Protein AF-A0A2A4ZHW4-F1 (afdb_monomer)

pLDDT: mean 88.94, std 14.14, range [44.56, 98.62]

Secondary structure (DSSP, 8-state):
----------HHHHHHHHHHHHHHHHHHHHHHHHHHS-SSHHHHHHHHHHHHHHHHHHHHHHHHHHHHHHT-

Foldseek 3Di:
DDDDPPLDQDPVLVVVLVVLLVLLVVLLVQLVVCCVPPPDDVSNVSSVVSNVVSVVSNVVSVVSVVVSSVVD

Nearest PDB structures (foldseek):
  5l8b-assembly4_V  TM=6.405E-01  e=5.856E+00  Rhodospirillum rubrum
  5l89-assembly3_Z  TM=6.483E-01  e=5.856E+00  Rhodospirillum rubrum
  5l8f-assembly1_C  TM=6.374E-01  e=5.856E+00  Rhodospirillum rubrum ATCC 11170
  5l8b-assembly1_J  TM=6.411E-01  e=6.986E+00  Rhodospirillum rubrum
  5l89-assembly1_A  TM=6.441E-01  e=9.945E+00  Rhodospirillum rubrum

Radius of gyration: 17.48 Å; Cα contacts (8 Å, |Δi|>4): 59; chains: 1; bounding box: 53×15×44 Å

Sequence (72 aa):
MKGDMSSKISQADMALVHALLDDAKTRVSSAAHNHDKPNGLYDHARSIAKADSALGYATAASMLHAKLAAMQ

Structure (mmCIF, N/CA/C/O backbone):
data_AF-A0A2A4ZHW4-F1
#
_entry.id   AF-A0A2A4ZHW4-F1
#
loop_
_atom_site.group_PDB
_atom_site.id
_atom_site.type_symbol
_atom_site.label_atom_id
_atom_site.label_alt_id
_atom_site.label_comp_id
_atom_site.label_asym_id
_atom_site.label_entity_id
_atom_site.label_seq_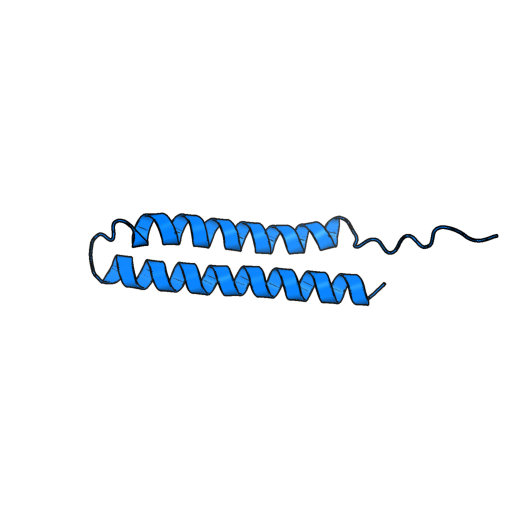id
_atom_site.pdbx_PDB_ins_code
_atom_site.Cartn_x
_atom_site.Cartn_y
_atom_site.Cartn_z
_atom_site.occupancy
_atom_site.B_iso_or_equiv
_atom_site.auth_seq_id
_atom_site.auth_comp_id
_atom_site.auth_asym_id
_atom_site.auth_atom_id
_atom_site.pdbx_PDB_model_num
ATOM 1 N N . MET A 1 1 ? -38.731 1.684 22.926 1.00 48.28 1 MET A N 1
ATOM 2 C CA . MET A 1 1 ? -37.764 0.569 22.807 1.00 48.28 1 MET A CA 1
ATOM 3 C C . MET A 1 1 ? -37.396 0.388 21.337 1.00 48.28 1 MET A C 1
ATOM 5 O O . MET A 1 1 ? -38.317 0.258 20.547 1.00 48.28 1 MET A O 1
ATOM 9 N N . LYS A 1 2 ? -36.081 0.302 21.062 1.00 50.19 2 LYS A N 1
ATOM 10 C CA . LYS A 1 2 ? -35.378 -0.248 19.875 1.00 50.19 2 LYS A CA 1
ATOM 11 C C . LYS A 1 2 ? -35.338 0.554 18.554 1.00 50.19 2 LYS A C 1
ATOM 13 O O . LYS A 1 2 ? -36.369 0.894 17.997 1.00 50.19 2 LYS A O 1
ATOM 18 N N . GLY A 1 3 ? -34.103 0.719 18.056 1.00 50.38 3 GLY A N 1
ATOM 19 C CA . GLY A 1 3 ? -33.678 1.360 16.797 1.00 50.38 3 GLY A CA 1
ATOM 20 C C . GLY A 1 3 ? -32.846 2.603 17.130 1.00 50.38 3 GLY A C 1
ATOM 21 O O . GLY A 1 3 ? -33.414 3.574 17.601 1.00 50.38 3 GLY A O 1
ATOM 22 N N . ASP A 1 4 ? -31.514 2.626 17.124 1.00 44.56 4 ASP A N 1
ATOM 23 C CA . ASP A 1 4 ? -30.549 2.085 16.166 1.00 44.56 4 ASP A CA 1
ATOM 24 C C . ASP A 1 4 ? -29.325 1.492 16.886 1.00 44.56 4 ASP A C 1
ATOM 26 O O . ASP A 1 4 ? -28.571 2.213 17.539 1.00 44.56 4 ASP A O 1
ATOM 30 N N . MET A 1 5 ? -29.058 0.194 16.716 1.00 47.34 5 MET A N 1
ATOM 31 C CA . MET A 1 5 ? -27.696 -0.331 16.889 1.00 47.34 5 MET A CA 1
ATOM 32 C C . MET A 1 5 ? -26.967 -0.116 15.566 1.00 47.34 5 MET A C 1
ATOM 34 O O . MET A 1 5 ? -26.842 -1.025 14.754 1.00 47.34 5 MET A O 1
ATOM 38 N N . SER A 1 6 ? -26.572 1.131 15.306 1.00 51.12 6 SER A N 1
ATOM 39 C CA . SER A 1 6 ? -25.783 1.475 14.127 1.00 51.12 6 SER A CA 1
ATOM 40 C C . SER A 1 6 ? -24.360 0.944 14.309 1.00 51.12 6 SER A C 1
ATOM 42 O O . SER A 1 6 ? -23.474 1.663 14.765 1.00 51.12 6 SER A O 1
ATOM 44 N N . SER A 1 7 ? -24.183 -0.308 13.903 1.00 60.59 7 SER A N 1
ATOM 45 C CA . SER A 1 7 ? -22.956 -0.978 13.475 1.00 60.59 7 SER A CA 1
ATOM 46 C C . SER A 1 7 ? -22.089 -0.068 12.587 1.00 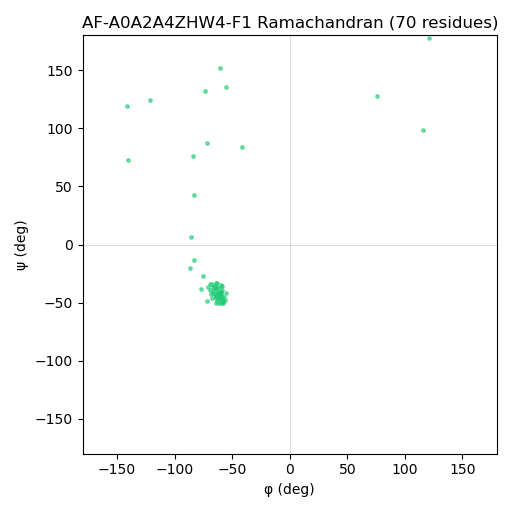60.59 7 SER A C 1
ATOM 48 O O . SER A 1 7 ? -22.194 -0.080 11.356 1.00 60.59 7 SER A O 1
ATOM 50 N N . LYS A 1 8 ? -21.267 0.794 13.191 1.00 76.75 8 LYS A N 1
ATOM 51 C CA . LYS A 1 8 ? -20.350 1.667 12.453 1.00 76.75 8 LYS A CA 1
ATOM 52 C C . LYS A 1 8 ? -18.924 1.405 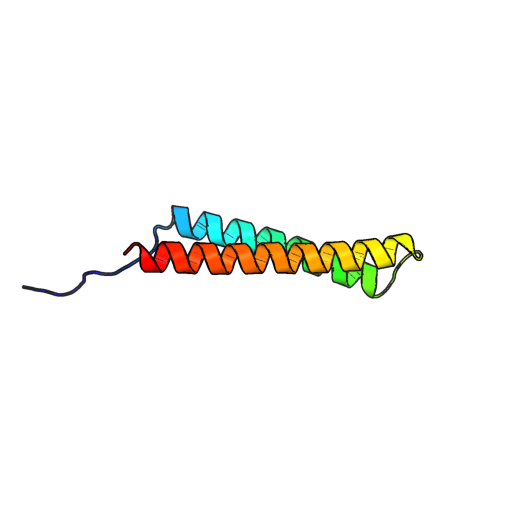12.892 1.00 76.75 8 LYS A C 1
ATOM 54 O O . LYS A 1 8 ? -18.600 1.526 14.071 1.00 76.75 8 LYS A O 1
ATOM 59 N N . ILE A 1 9 ? -18.083 1.095 11.904 1.00 86.44 9 ILE A N 1
ATOM 60 C CA . ILE A 1 9 ? -16.629 1.057 12.073 1.00 86.44 9 ILE A CA 1
ATOM 61 C C . ILE A 1 9 ? -16.215 2.429 12.609 1.00 86.44 9 ILE A C 1
ATOM 63 O O . ILE A 1 9 ? -16.714 3.456 12.134 1.00 86.44 9 ILE A O 1
ATOM 67 N N . SER A 1 10 ? -15.338 2.455 13.614 1.00 93.00 10 SER A N 1
ATOM 68 C CA . SER A 1 10 ? -14.879 3.720 14.178 1.00 93.00 10 SER A CA 1
ATOM 69 C C . SER A 1 10 ? -14.168 4.556 13.105 1.00 93.00 10 SER A C 1
ATOM 71 O O . SER A 1 10 ? -13.571 4.028 12.164 1.00 93.00 10 SER A O 1
ATOM 73 N N . GLN A 1 11 ? -14.207 5.883 13.237 1.00 92.19 11 GLN A N 1
ATOM 74 C CA . GLN A 1 11 ? -13.492 6.759 12.303 1.00 92.19 11 GLN A CA 1
ATOM 75 C C . GLN A 1 11 ? -11.981 6.478 12.298 1.00 92.19 11 GLN A C 1
ATOM 77 O O . GLN A 1 11 ? -11.356 6.546 11.243 1.00 92.19 11 GLN A O 1
ATOM 82 N N . ALA A 1 12 ? -11.411 6.131 13.457 1.00 93.88 12 ALA A N 1
ATOM 83 C CA . ALA A 1 12 ? -10.001 5.779 13.586 1.00 93.88 12 ALA A CA 1
ATOM 84 C C . ALA A 1 12 ? -9.662 4.502 12.802 1.00 93.88 12 ALA A C 1
ATOM 86 O O . ALA A 1 12 ? -8.685 4.477 12.059 1.00 93.88 12 ALA A O 1
ATOM 87 N N . ASP A 1 13 ? -10.505 3.474 12.890 1.00 95.31 13 ASP A N 1
ATOM 88 C CA . ASP A 1 13 ? -10.293 2.222 12.162 1.00 95.31 13 ASP A CA 1
ATOM 89 C C . ASP A 1 13 ? -10.471 2.402 10.647 1.00 95.31 13 ASP A C 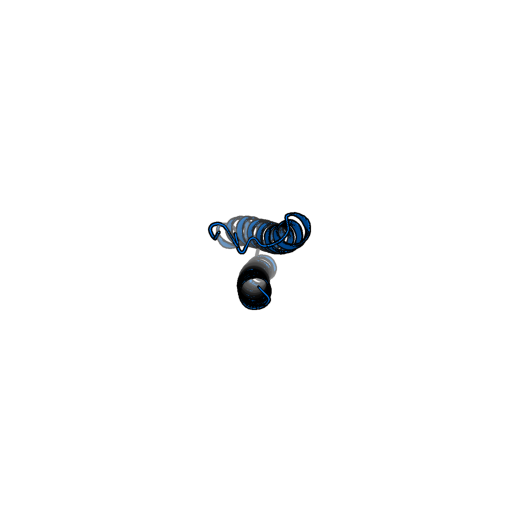1
ATOM 91 O O . ASP A 1 13 ? -9.685 1.880 9.853 1.00 95.31 13 ASP A O 1
ATOM 95 N N . MET A 1 14 ? -11.450 3.208 10.221 1.00 95.19 14 MET A N 1
ATOM 96 C CA . MET A 1 14 ? -11.599 3.568 8.806 1.00 95.19 14 MET A CA 1
ATOM 97 C C . MET A 1 14 ? -10.411 4.376 8.277 1.00 95.19 14 MET A C 1
ATOM 99 O O . MET A 1 14 ? -10.036 4.208 7.117 1.00 95.19 14 MET A O 1
ATOM 103 N N . ALA A 1 15 ? -9.780 5.213 9.108 1.00 96.94 15 ALA A N 1
ATOM 104 C CA . ALA A 1 15 ? -8.570 5.932 8.719 1.00 96.94 15 ALA A CA 1
ATOM 105 C C . ALA A 1 15 ? -7.409 4.968 8.413 1.00 96.94 15 ALA A C 1
ATOM 107 O O . ALA A 1 15 ? -6.672 5.193 7.455 1.00 96.94 15 ALA A O 1
ATOM 108 N N . LEU A 1 16 ? -7.288 3.860 9.154 1.00 97.81 16 LEU A N 1
ATOM 109 C CA . LEU A 1 16 ? -6.289 2.821 8.873 1.00 97.81 16 LEU A CA 1
ATOM 110 C C . LEU A 1 16 ? -6.569 2.096 7.548 1.00 97.81 16 LEU A C 1
ATOM 112 O O . LEU A 1 16 ? -5.646 1.845 6.773 1.00 97.81 16 LEU A O 1
ATOM 116 N N . VAL A 1 17 ? -7.839 1.801 7.249 1.00 97.38 17 VAL A N 1
ATOM 117 C CA . VAL A 1 17 ? -8.236 1.239 5.945 1.00 97.38 17 VAL A CA 1
ATOM 118 C C . VAL A 1 17 ? -7.882 2.204 4.810 1.00 97.38 17 VAL A C 1
ATOM 120 O O . VAL A 1 17 ? -7.313 1.787 3.802 1.00 97.38 17 VAL A O 1
ATOM 123 N N . HIS A 1 18 ? -8.177 3.497 4.969 1.00 97.81 18 HIS A N 1
ATOM 124 C CA . HIS A 1 18 ? -7.857 4.509 3.962 1.00 97.81 18 HIS A CA 1
ATOM 125 C C . HIS A 1 18 ? -6.354 4.696 3.765 1.00 97.81 18 HIS A C 1
ATOM 127 O O . HIS A 1 18 ? -5.929 4.817 2.622 1.00 97.81 18 HIS A O 1
ATOM 133 N N . ALA A 1 19 ? -5.549 4.632 4.828 1.00 98.38 19 ALA A N 1
ATOM 134 C CA . ALA A 1 19 ? -4.094 4.691 4.710 1.00 98.38 19 ALA A CA 1
ATOM 135 C C . ALA A 1 19 ? -3.557 3.583 3.783 1.00 98.38 19 ALA A C 1
ATOM 137 O O . ALA A 1 19 ? -2.785 3.860 2.868 1.00 98.38 19 ALA A O 1
ATOM 138 N N . LEU A 1 20 ? -4.046 2.344 3.939 1.00 98.50 20 LEU A N 1
ATOM 139 C CA . LEU A 1 20 ? -3.689 1.235 3.044 1.00 98.50 20 LEU A CA 1
ATOM 140 C C . LEU A 1 20 ? -4.164 1.475 1.600 1.00 98.50 20 LEU A C 1
ATOM 142 O O . LEU A 1 20 ? -3.453 1.149 0.649 1.00 98.50 20 LEU A O 1
ATOM 146 N N . LEU A 1 21 ? -5.351 2.058 1.406 1.00 98.38 21 LEU A N 1
ATOM 147 C CA . LEU A 1 21 ? -5.837 2.414 0.068 1.00 98.38 21 LEU A CA 1
ATOM 148 C C . LEU A 1 21 ? -5.008 3.531 -0.578 1.00 98.38 21 LEU A C 1
ATOM 150 O O . LEU A 1 21 ? -4.794 3.503 -1.789 1.00 98.38 21 LEU A O 1
ATOM 154 N N . ASP A 1 22 ? -4.541 4.506 0.193 1.00 98.19 22 ASP A N 1
ATOM 155 C CA . ASP A 1 22 ? -3.716 5.602 -0.313 1.00 98.19 22 ASP A CA 1
ATOM 156 C C . ASP A 1 22 ? -2.306 5.123 -0.684 1.00 98.19 22 ASP A C 1
ATOM 158 O O . ASP A 1 22 ? -1.778 5.512 -1.735 1.00 98.19 22 ASP A O 1
ATOM 162 N N . ASP A 1 23 ? -1.747 4.181 0.081 1.00 97.94 23 ASP A N 1
ATOM 163 C CA . ASP A 1 23 ? -0.536 3.455 -0.305 1.00 97.94 23 ASP A CA 1
ATOM 164 C C . ASP A 1 23 ? -0.744 2.690 -1.621 1.00 97.94 23 ASP A C 1
ATOM 166 O O . ASP A 1 23 ? 0.063 2.817 -2.549 1.00 97.94 23 ASP A O 1
ATOM 170 N N . ALA A 1 24 ? -1.856 1.955 -1.759 1.00 98.00 24 ALA A N 1
ATOM 171 C CA . ALA A 1 24 ? -2.187 1.237 -2.991 1.00 98.00 24 ALA A CA 1
ATOM 172 C C . ALA A 1 24 ? -2.263 2.184 -4.203 1.00 98.00 24 ALA A C 1
ATOM 174 O O . ALA A 1 24 ? -1.609 1.944 -5.221 1.00 98.00 24 ALA A O 1
ATOM 175 N N . LYS A 1 25 ? -2.999 3.298 -4.086 1.00 97.19 25 LYS A N 1
ATOM 176 C CA . LYS A 1 25 ? -3.126 4.311 -5.150 1.00 97.19 25 LYS A CA 1
ATOM 177 C C . LYS A 1 25 ? -1.770 4.885 -5.548 1.00 97.19 25 LYS A C 1
ATOM 179 O O . LYS A 1 25 ? -1.475 4.994 -6.736 1.00 97.19 25 LYS A O 1
ATOM 184 N N . THR A 1 26 ? -0.929 5.217 -4.570 1.00 95.56 26 THR A N 1
ATOM 185 C CA . THR A 1 26 ? 0.413 5.760 -4.818 1.00 95.56 26 THR A CA 1
ATOM 186 C C . THR A 1 26 ? 1.257 4.782 -5.636 1.00 95.56 26 THR A C 1
ATOM 188 O O . THR A 1 26 ? 1.933 5.174 -6.595 1.00 95.56 26 THR A O 1
ATOM 191 N N . ARG A 1 27 ? 1.194 3.488 -5.300 1.00 95.56 27 ARG A N 1
ATOM 192 C CA . ARG A 1 27 ? 1.921 2.437 -6.018 1.00 95.56 27 ARG A CA 1
ATOM 193 C C . ARG A 1 27 ? 1.390 2.227 -7.437 1.00 95.56 27 ARG A C 1
ATOM 195 O O . ARG A 1 27 ? 2.217 2.205 -8.346 1.00 95.56 27 ARG A O 1
ATOM 202 N N . VAL A 1 28 ? 0.068 2.153 -7.649 1.00 94.81 28 VAL A N 1
ATOM 203 C CA . VAL A 1 28 ? -0.527 2.008 -8.998 1.00 94.81 28 VAL A CA 1
ATOM 204 C C . VAL A 1 28 ? -0.173 3.191 -9.889 1.00 94.81 28 VAL A C 1
ATOM 206 O O . VAL A 1 28 ? 0.331 2.986 -10.990 1.00 94.81 28 VAL A O 1
ATOM 209 N N . SER A 1 29 ? -0.369 4.424 -9.416 1.00 92.38 29 SER A N 1
ATOM 210 C CA . SER A 1 29 ? -0.071 5.626 -10.207 1.00 92.38 29 SER A CA 1
ATOM 211 C C . SER A 1 29 ? 1.400 5.668 -10.632 1.00 92.38 29 SER A C 1
ATOM 213 O O . SER A 1 29 ? 1.724 6.000 -11.771 1.00 92.38 29 SER A O 1
ATOM 215 N N . SER A 1 30 ? 2.306 5.263 -9.735 1.00 87.00 30 SER A N 1
ATOM 216 C CA . SER A 1 30 ? 3.739 5.185 -10.028 1.00 87.00 30 SER A CA 1
ATOM 217 C C . SER A 1 30 ? 4.131 3.985 -10.904 1.00 87.00 30 SER A C 1
ATOM 219 O O . SER A 1 30 ? 5.164 4.037 -11.575 1.00 87.00 30 SER A O 1
ATOM 221 N N . ALA A 1 31 ? 3.363 2.893 -10.871 1.00 91.19 31 ALA A N 1
ATOM 222 C CA . ALA A 1 31 ? 3.549 1.732 -11.736 1.00 91.19 31 ALA A CA 1
ATOM 223 C C . ALA A 1 31 ? 3.128 2.051 -13.173 1.00 91.19 31 ALA A C 1
ATOM 225 O O . ALA A 1 31 ? 3.909 1.816 -14.087 1.00 91.19 31 ALA A O 1
ATOM 226 N N . ALA A 1 32 ? 1.946 2.648 -13.355 1.00 87.94 32 ALA A N 1
ATOM 227 C CA . ALA A 1 32 ? 1.395 2.995 -14.663 1.00 87.94 32 ALA A CA 1
ATOM 228 C C . ALA A 1 32 ? 2.338 3.918 -15.448 1.00 87.94 32 ALA A C 1
ATOM 230 O O . ALA A 1 32 ? 2.743 3.590 -16.558 1.00 87.94 32 ALA A O 1
ATOM 231 N N . HIS A 1 33 ? 2.798 5.007 -14.818 1.00 81.12 33 HIS A N 1
ATOM 232 C CA . HIS A 1 33 ? 3.719 5.957 -15.451 1.00 81.12 33 HIS A CA 1
ATOM 233 C C . HIS A 1 33 ? 4.997 5.287 -15.986 1.00 81.12 33 HIS A C 1
ATOM 235 O O . HIS A 1 33 ? 5.469 5.599 -17.078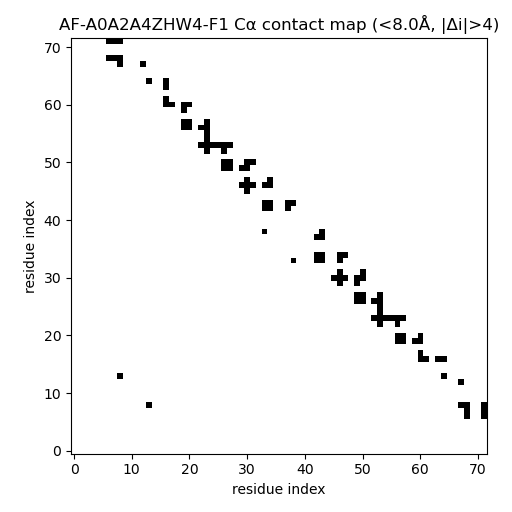 1.00 81.12 33 HIS A O 1
ATOM 241 N N . ASN A 1 34 ? 5.565 4.360 -15.214 1.00 80.25 34 ASN A N 1
ATOM 242 C CA . ASN A 1 34 ? 6.821 3.706 -15.564 1.00 80.25 34 ASN A CA 1
ATOM 243 C C . ASN A 1 34 ? 6.627 2.474 -16.466 1.00 80.25 34 ASN A C 1
ATOM 245 O O . ASN A 1 34 ? 7.578 2.069 -17.129 1.00 80.25 34 ASN A O 1
ATOM 249 N N . HIS A 1 35 ? 5.429 1.887 -16.500 1.00 82.81 35 HIS A N 1
ATOM 250 C CA . HIS A 1 35 ? 5.080 0.807 -17.421 1.00 82.81 35 HIS A CA 1
ATOM 251 C C . HIS A 1 35 ? 4.801 1.337 -18.832 1.00 82.81 35 HIS A C 1
ATOM 253 O O . HIS A 1 35 ? 5.246 0.723 -19.796 1.00 82.81 35 HIS A O 1
ATOM 259 N N . ASP A 1 36 ? 4.145 2.495 -18.958 1.00 83.88 36 ASP A N 1
ATOM 260 C CA . ASP A 1 36 ? 3.835 3.100 -20.261 1.00 83.88 36 ASP A CA 1
ATOM 261 C C . ASP A 1 36 ? 5.095 3.578 -21.000 1.00 83.88 36 ASP A C 1
ATOM 263 O O . ASP A 1 36 ? 5.161 3.540 -22.231 1.00 83.88 36 ASP A O 1
ATOM 267 N N . LYS A 1 37 ? 6.106 4.055 -20.258 1.00 83.50 37 LYS A N 1
ATOM 268 C CA . LYS A 1 37 ? 7.384 4.550 -20.800 1.00 83.50 37 LYS A CA 1
ATOM 269 C C . LYS A 1 37 ? 8.573 4.133 -19.921 1.00 83.50 37 LYS A C 1
ATOM 271 O O . LYS A 1 37 ? 9.140 4.973 -19.219 1.00 83.50 37 LYS A O 1
ATOM 276 N N . PRO A 1 38 ? 8.973 2.851 -19.933 1.00 84.06 38 PRO A N 1
ATOM 277 C CA . PRO A 1 38 ? 10.090 2.385 -19.121 1.00 84.06 38 PRO A CA 1
ATOM 278 C C . PRO A 1 38 ? 11.422 2.863 -19.712 1.00 84.06 38 PRO A C 1
ATOM 280 O O . PRO A 1 38 ? 11.685 2.645 -20.895 1.00 84.06 38 PRO A O 1
ATOM 283 N N . ASN A 1 39 ? 12.327 3.421 -18.897 1.00 89.69 39 ASN A N 1
ATOM 284 C CA . ASN A 1 39 ? 13.690 3.766 -19.339 1.00 89.69 39 ASN A CA 1
ATOM 285 C C . ASN A 1 39 ? 14.633 2.546 -19.290 1.00 89.69 39 ASN A C 1
ATOM 287 O O . ASN A 1 39 ? 15.775 2.634 -18.840 1.00 89.69 39 ASN A O 1
ATOM 291 N N . GLY A 1 40 ? 14.144 1.382 -19.729 1.00 92.00 40 GLY A N 1
ATOM 292 C CA . GLY A 1 40 ? 14.881 0.117 -19.762 1.00 92.00 40 GLY A CA 1
ATOM 293 C C . GLY A 1 40 ? 14.241 -1.017 -18.954 1.00 92.00 40 GLY A C 1
ATOM 294 O O . GLY A 1 40 ? 13.216 -0.855 -18.291 1.00 92.00 40 GLY A O 1
ATOM 295 N N . LEU A 1 41 ? 14.872 -2.197 -19.011 1.00 92.62 41 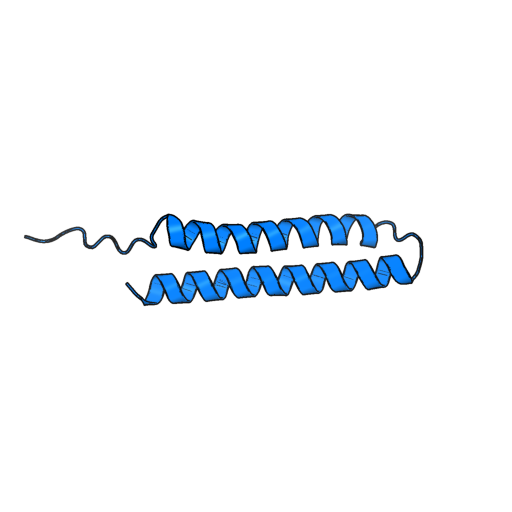LEU A N 1
ATOM 296 C CA . LEU A 1 41 ? 14.346 -3.437 -18.419 1.00 92.62 41 LEU A CA 1
ATOM 297 C C . LEU A 1 41 ? 14.145 -3.342 -16.900 1.00 92.62 41 LEU A C 1
ATOM 299 O O . LEU A 1 41 ? 13.161 -3.864 -16.379 1.00 92.62 41 LEU A O 1
ATOM 303 N N . TYR A 1 42 ? 15.047 -2.651 -16.198 1.00 93.25 42 TYR A N 1
ATOM 304 C CA . TYR A 1 42 ? 14.927 -2.437 -14.757 1.00 93.25 42 TYR A CA 1
ATOM 305 C C . TYR A 1 42 ? 13.673 -1.631 -14.399 1.00 93.25 42 TYR A C 1
ATOM 307 O O . TYR A 1 42 ? 12.922 -2.028 -13.510 1.00 93.25 42 TYR A O 1
ATOM 315 N N . ASP A 1 43 ? 13.407 -0.534 -15.112 1.00 91.12 43 ASP A N 1
ATOM 316 C CA . ASP A 1 43 ? 12.234 0.308 -14.862 1.00 91.12 43 ASP A CA 1
ATOM 317 C C . ASP A 1 43 ? 10.932 -0.441 -15.146 1.00 91.12 43 ASP A C 1
ATOM 319 O O . ASP A 1 43 ? 9.968 -0.311 -14.386 1.00 91.12 43 ASP A O 1
ATOM 323 N N . HIS A 1 44 ? 10.918 -1.284 -16.180 1.00 91.94 44 HIS A N 1
ATOM 324 C CA . HIS A 1 44 ? 9.773 -2.137 -16.470 1.00 91.94 44 HIS A CA 1
ATOM 325 C C . HIS A 1 44 ? 9.526 -3.157 -15.345 1.00 91.94 44 HIS A C 1
ATOM 327 O O . HIS A 1 44 ? 8.424 -3.208 -14.795 1.00 91.94 44 HIS A O 1
ATOM 333 N N . ALA A 1 45 ? 10.559 -3.895 -14.919 1.00 95.12 45 ALA A N 1
ATOM 334 C CA . ALA A 1 45 ? 10.460 -4.850 -13.810 1.00 95.12 45 ALA A CA 1
ATOM 335 C C . ALA A 1 45 ? 10.032 -4.172 -12.496 1.00 95.12 45 ALA A C 1
ATOM 337 O O . ALA A 1 45 ? 9.173 -4.670 -11.768 1.00 95.12 45 ALA A O 1
ATOM 338 N N . ARG A 1 46 ? 10.572 -2.982 -12.216 1.00 93.88 46 ARG A N 1
ATOM 339 C CA . ARG A 1 46 ? 10.193 -2.168 -11.056 1.00 93.88 46 ARG A CA 1
ATOM 340 C C . ARG A 1 46 ? 8.731 -1.718 -11.118 1.00 93.88 46 ARG A C 1
ATOM 342 O O . ARG A 1 46 ? 8.102 -1.580 -10.071 1.00 93.88 46 ARG A O 1
ATOM 349 N N . SER A 1 47 ? 8.187 -1.477 -12.308 1.00 95.12 47 SER A N 1
ATOM 350 C CA . SER A 1 47 ? 6.776 -1.108 -12.494 1.00 95.12 47 SER A CA 1
ATOM 351 C C . SER A 1 47 ? 5.843 -2.265 -12.169 1.00 95.12 47 SER A C 1
ATOM 353 O O . SER A 1 47 ? 4.871 -2.066 -11.447 1.00 95.12 47 SER A O 1
ATOM 355 N N . ILE A 1 48 ? 6.194 -3.476 -12.606 1.00 95.19 48 ILE A N 1
ATOM 356 C CA . ILE A 1 48 ? 5.469 -4.703 -12.249 1.00 95.19 48 ILE A CA 1
ATOM 357 C C . ILE A 1 48 ? 5.476 -4.887 -10.726 1.00 95.19 48 ILE A C 1
ATOM 359 O O . ILE A 1 48 ? 4.418 -4.975 -10.112 1.00 95.19 48 ILE A O 1
ATOM 363 N N . ALA A 1 49 ? 6.647 -4.793 -10.086 1.00 96.88 49 ALA A N 1
ATOM 364 C CA . ALA A 1 49 ? 6.753 -4.923 -8.631 1.00 96.88 49 ALA A CA 1
ATOM 365 C C . ALA A 1 49 ? 5.918 -3.875 -7.861 1.00 96.88 49 ALA A C 1
ATOM 367 O O . ALA A 1 49 ? 5.352 -4.166 -6.803 1.00 96.88 49 ALA A O 1
ATOM 368 N N . LYS A 1 50 ? 5.816 -2.641 -8.378 1.00 96.19 50 LYS A N 1
ATOM 369 C CA . LYS A 1 50 ? 4.927 -1.613 -7.812 1.00 96.19 50 LYS A CA 1
ATOM 370 C C . LYS A 1 50 ? 3.452 -1.990 -7.968 1.00 96.19 50 LYS A C 1
ATOM 372 O O . LYS A 1 50 ? 2.701 -1.787 -7.018 1.00 96.19 50 LYS A O 1
ATOM 377 N N . ALA A 1 51 ? 3.045 -2.522 -9.120 1.00 96.81 51 ALA A N 1
ATOM 378 C CA . ALA A 1 51 ? 1.673 -2.973 -9.343 1.00 96.81 51 ALA A CA 1
ATOM 379 C C . ALA A 1 51 ? 1.297 -4.118 -8.384 1.00 96.81 51 ALA A C 1
ATOM 381 O O . ALA A 1 51 ? 0.264 -4.040 -7.720 1.00 96.81 51 ALA A O 1
ATOM 382 N N . ASP A 1 52 ? 2.182 -5.101 -8.210 1.00 97.88 52 ASP A N 1
ATOM 383 C CA . ASP A 1 52 ? 1.980 -6.208 -7.266 1.00 97.88 52 ASP A CA 1
ATOM 384 C C . ASP A 1 52 ? 1.874 -5.708 -5.819 1.00 97.88 52 ASP A C 1
ATOM 386 O O . ASP A 1 52 ? 0.985 -6.109 -5.065 1.00 97.88 52 ASP A O 1
ATOM 390 N N . SER A 1 53 ? 2.737 -4.760 -5.438 1.00 98.00 53 SER A N 1
ATOM 391 C CA . SER A 1 53 ? 2.669 -4.123 -4.117 1.00 98.00 53 SER A CA 1
ATOM 392 C C . SER A 1 53 ? 1.327 -3.420 -3.907 1.00 98.00 53 SER A C 1
ATOM 394 O O . SER A 1 53 ? 0.740 -3.512 -2.830 1.00 98.00 53 SER A O 1
ATOM 396 N N . ALA A 1 54 ? 0.822 -2.729 -4.932 1.00 98.12 54 ALA A N 1
ATOM 397 C CA . ALA A 1 54 ? -0.461 -2.044 -4.867 1.00 98.12 54 ALA A CA 1
ATOM 398 C C . ALA A 1 54 ? -1.631 -3.009 -4.643 1.00 98.12 54 ALA A C 1
ATOM 400 O O . ALA A 1 54 ? -2.506 -2.735 -3.819 1.00 98.12 54 ALA A O 1
ATOM 401 N N . LEU A 1 55 ? -1.619 -4.155 -5.332 1.00 98.19 55 LEU A N 1
ATOM 402 C CA . LEU A 1 55 ? -2.594 -5.222 -5.119 1.00 98.19 55 LEU A CA 1
ATOM 403 C C . LEU A 1 55 ? -2.530 -5.757 -3.681 1.00 98.19 55 LEU A C 1
ATOM 405 O O . LEU A 1 55 ? -3.572 -5.969 -3.057 1.00 98.19 55 LEU A O 1
ATOM 409 N N . GLY A 1 56 ? -1.322 -5.921 -3.133 1.00 98.38 56 GLY A N 1
ATOM 410 C CA . GLY A 1 56 ? -1.114 -6.317 -1.739 1.00 98.38 56 GLY A CA 1
ATOM 411 C C . GLY A 1 56 ? -1.754 -5.342 -0.747 1.00 98.38 56 GLY A C 1
ATOM 412 O O . GLY A 1 56 ? -2.523 -5.761 0.120 1.00 98.38 56 GLY A O 1
ATOM 413 N N . TYR A 1 57 ? -1.514 -4.039 -0.915 1.00 98.56 57 TYR A N 1
ATOM 414 C CA . TYR A 1 57 ? -2.129 -2.998 -0.085 1.00 98.56 57 TYR A CA 1
ATOM 415 C C . TYR A 1 57 ? -3.660 -2.977 -0.198 1.00 98.56 57 TYR A C 1
ATOM 417 O O . TYR A 1 57 ? -4.349 -2.943 0.822 1.00 98.56 57 TYR A O 1
ATOM 425 N N . ALA A 1 58 ? -4.208 -3.060 -1.415 1.00 98.50 58 ALA A N 1
ATOM 426 C CA . ALA A 1 58 ? -5.656 -3.090 -1.631 1.00 98.50 58 ALA A CA 1
ATOM 427 C C . ALA A 1 58 ? -6.312 -4.327 -0.989 1.00 98.50 58 ALA A C 1
ATOM 429 O O . ALA A 1 58 ? -7.361 -4.226 -0.349 1.00 98.50 58 ALA A O 1
ATOM 430 N N . THR A 1 59 ? -5.660 -5.486 -1.098 1.00 98.62 59 THR A N 1
ATOM 431 C CA . THR A 1 59 ? -6.113 -6.729 -0.460 1.00 98.62 59 THR A CA 1
ATOM 432 C C . THR A 1 59 ? -6.097 -6.598 1.062 1.00 98.62 59 THR A C 1
ATOM 434 O O . THR A 1 59 ? -7.089 -6.919 1.717 1.00 98.62 59 THR A O 1
ATOM 437 N N . ALA A 1 60 ? -5.015 -6.061 1.634 1.00 98.56 60 ALA A N 1
ATOM 438 C CA . ALA A 1 60 ? -4.910 -5.818 3.070 1.00 98.56 60 ALA A CA 1
ATOM 439 C C . ALA A 1 60 ? -5.994 -4.849 3.570 1.00 98.56 60 ALA A C 1
ATOM 441 O O . ALA A 1 60 ? -6.622 -5.122 4.595 1.00 98.56 60 ALA A O 1
ATOM 442 N N . ALA A 1 61 ? -6.270 -3.771 2.827 1.00 98.25 61 ALA A N 1
ATOM 443 C CA . ALA A 1 61 ? -7.344 -2.828 3.138 1.00 98.25 61 ALA A CA 1
ATOM 444 C C . ALA A 1 61 ? -8.714 -3.524 3.167 1.00 98.25 61 ALA A C 1
ATOM 446 O O . ALA A 1 61 ? -9.468 -3.371 4.128 1.00 98.25 61 ALA A O 1
ATOM 447 N N . SER A 1 62 ? -9.008 -4.349 2.155 1.00 97.88 62 SER A N 1
ATOM 448 C CA . SER A 1 62 ? -10.252 -5.122 2.084 1.00 97.88 62 SER A CA 1
ATOM 449 C C . SER A 1 62 ? -10.387 -6.106 3.249 1.00 97.88 62 SER A C 1
ATOM 451 O O . SER A 1 62 ? -11.457 -6.215 3.848 1.00 97.88 62 SER A O 1
ATOM 453 N N . MET A 1 63 ? -9.310 -6.819 3.593 1.00 98.12 63 MET A N 1
ATOM 454 C CA . MET A 1 63 ? -9.300 -7.762 4.714 1.00 98.12 63 MET A CA 1
ATOM 455 C C . MET A 1 63 ? -9.495 -7.052 6.054 1.00 98.12 63 MET A C 1
ATOM 457 O O . MET A 1 63 ? -10.242 -7.542 6.900 1.00 98.12 63 MET A O 1
ATOM 461 N N . LEU A 1 64 ? -8.829 -5.913 6.258 1.00 97.38 64 LEU A N 1
ATOM 462 C CA . LEU A 1 64 ? -8.966 -5.116 7.472 1.00 97.38 64 LEU A CA 1
ATOM 463 C C . LEU A 1 64 ? -10.398 -4.599 7.617 1.00 97.38 64 LEU A C 1
ATOM 465 O O . LEU A 1 64 ? -11.013 -4.809 8.659 1.00 97.38 64 LEU A O 1
ATOM 469 N N . HIS A 1 65 ? -10.956 -4.015 6.555 1.00 96.25 65 HIS A N 1
ATOM 470 C CA . HIS A 1 65 ? -12.338 -3.542 6.538 1.00 96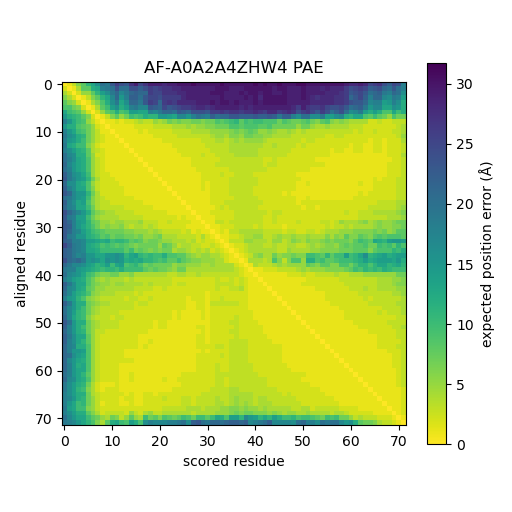.25 65 HIS A CA 1
ATOM 471 C C . HIS A 1 65 ? -13.331 -4.662 6.882 1.00 96.25 65 HIS A C 1
ATOM 473 O O . HIS A 1 65 ? -14.186 -4.486 7.748 1.00 96.25 65 HIS A O 1
ATOM 479 N N . ALA A 1 66 ? -13.193 -5.838 6.259 1.00 95.06 66 ALA A N 1
ATOM 480 C CA . ALA A 1 66 ? -14.062 -6.982 6.531 1.00 95.06 66 ALA A CA 1
ATOM 481 C C . ALA A 1 66 ? -13.979 -7.449 7.995 1.00 95.06 66 ALA A C 1
ATOM 483 O O . ALA A 1 66 ? -15.005 -7.720 8.615 1.00 95.06 66 ALA A O 1
ATOM 484 N N . LYS A 1 67 ? -12.771 -7.504 8.570 1.00 95.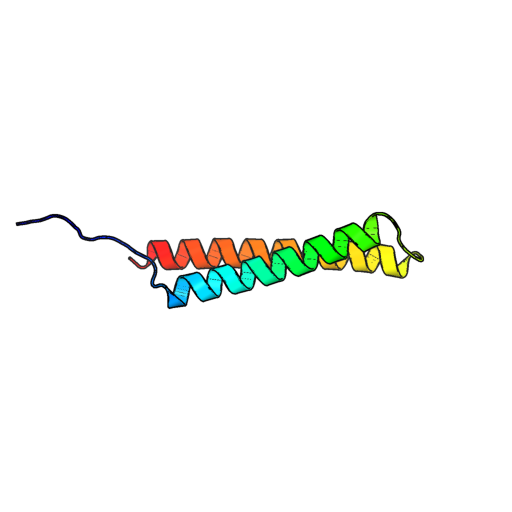69 67 LYS A N 1
ATOM 485 C CA . LYS A 1 67 ? -12.574 -7.867 9.982 1.00 95.69 67 LYS A CA 1
ATOM 486 C C . LYS A 1 67 ? -13.213 -6.851 10.928 1.00 95.69 67 LYS A C 1
ATOM 488 O O . LYS A 1 67 ? -13.894 -7.255 11.860 1.00 95.69 67 LYS A O 1
ATOM 493 N N . LEU A 1 68 ? -13.032 -5.557 10.670 1.00 92.88 68 LEU A N 1
ATOM 494 C CA . LEU A 1 68 ? -13.618 -4.480 11.474 1.00 92.88 68 LEU A CA 1
ATOM 495 C C . LEU A 1 68 ? -15.148 -4.463 11.409 1.00 92.88 68 LEU A C 1
ATOM 497 O O . LEU A 1 68 ? -15.801 -4.169 12.406 1.00 92.88 68 LEU A O 1
ATOM 501 N N . ALA A 1 69 ? -15.721 -4.789 10.249 1.00 89.69 69 ALA A N 1
ATOM 502 C CA . ALA A 1 69 ? -17.166 -4.918 10.083 1.00 89.69 69 ALA A CA 1
ATOM 503 C C . ALA A 1 69 ? -17.736 -6.138 10.827 1.00 89.69 69 ALA A C 1
ATOM 505 O O . ALA A 1 69 ? -18.854 -6.076 11.322 1.00 89.69 69 ALA A O 1
ATOM 506 N N . ALA A 1 70 ? -16.975 -7.233 10.919 1.00 89.19 70 ALA A N 1
ATOM 507 C CA . ALA A 1 70 ? -17.398 -8.470 11.579 1.00 89.19 70 ALA A CA 1
ATOM 508 C C . ALA A 1 70 ? -17.216 -8.473 13.110 1.00 89.19 70 ALA A C 1
ATOM 510 O O . ALA A 1 70 ? -17.722 -9.370 13.775 1.00 89.19 70 ALA A O 1
ATOM 511 N N . MET A 1 71 ? -16.471 -7.514 13.672 1.00 82.06 71 MET A N 1
ATOM 512 C CA . MET A 1 71 ? -16.295 -7.343 15.126 1.00 82.06 71 MET A CA 1
ATOM 513 C C . MET A 1 71 ? -17.408 -6.499 15.778 1.00 82.06 71 MET A C 1
ATOM 515 O O . MET A 1 71 ? -17.296 -6.151 16.953 1.00 82.06 71 MET A O 1
ATOM 519 N N . GLN A 1 72 ? -18.446 -6.149 15.014 1.00 64.94 72 GLN A N 1
ATOM 520 C CA . GLN A 1 72 ? -19.614 -5.371 15.447 1.00 64.94 72 GLN A CA 1
ATOM 521 C C . GLN A 1 72 ? -20.797 -6.281 15.745 1.00 64.94 72 GLN A C 1
ATOM 523 O O .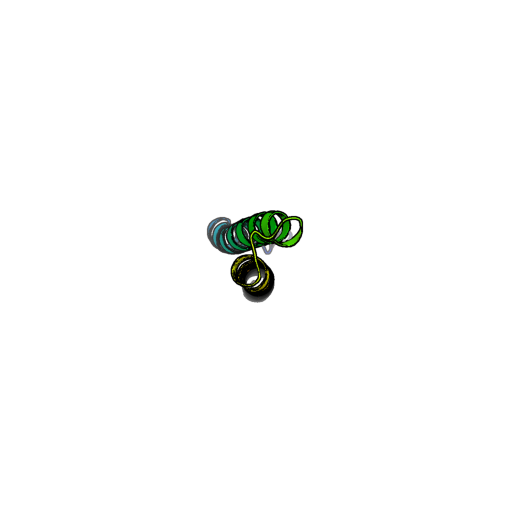 GLN A 1 72 ? -21.601 -5.891 16.620 1.00 64.94 72 GLN A O 1
#

Solvent-accessible surface area (backbone atoms only — not comparable to full-atom values): 3903 Å² total; per-residue (Å²): 137,90,88,78,88,75,79,64,73,51,71,71,60,52,48,55,33,46,52,30,41,51,54,14,50,55,26,38,59,57,11,52,61,27,55,80,60,43,91,44,73,67,42,36,54,52,14,52,54,27,40,54,50,15,51,51,27,42,50,51,21,52,52,50,50,54,51,52,62,70,76,102

Mean predicted aligned error: 6.04 Å